Protein AF-A0A2U3LS77-F1 (afdb_monomer_lite)

Radius of gyration: 16.97 Å; chains: 1; bounding box: 41×30×43 Å

Sequence (129 aa):
MATIKFKVIMDICDQNGLGYTPLTRIMFDKLNDAELNNPLKIAEVLNRFKEYEKRMENNPNAYPERIMRFLRQRKNLNEFDASMDEQLNQLSPEEAFNEASNCPEFSDYDETFIEWIHATYDVKLALVK

Secondary structure (DSSP, 8-state):
---HHHHHHHHHHHHTT----HHHHHHHHTS-HHHHT-HHHHHHHHHHHHHHHHHHHT---SS-HHHHHHHHHHTT--TT--TTHHHHTTS-HHHHHHHHHT-GGGTT-HHHHHHHHHHHH--------

pLDDT: mean 81.21, std 13.04, range [37.22, 94.38]

Foldseek 3Di:
DQPPQNVLLVVLCVVVVHDPDPVSCVLSVPDDPVLSVDPVSSVVSVVLVVVQVVCVVVVPAPDDLVLCLQLCVLVVHHSSDCPCRVVLSPDALVRSCVSNCPRPVNVPCPPVVQVSCCVRVVDHDDDDD

Structure (mmCIF, N/CA/C/O backbone):
data_AF-A0A2U3LS77-F1
#
_entry.id   AF-A0A2U3LS77-F1
#
loop_
_atom_site.group_PDB
_atom_site.id
_atom_site.type_symbol
_atom_site.label_atom_id
_atom_site.label_alt_id
_atom_site.label_comp_id
_atom_site.label_asym_id
_atom_site.label_entity_id
_atom_site.label_seq_id
_atom_site.pdbx_PDB_ins_code
_atom_site.Cartn_x
_atom_site.Cartn_y
_atom_site.Cartn_z
_atom_site.occupancy
_atom_site.B_iso_or_equiv
_atom_site.auth_seq_id
_atom_site.auth_comp_id
_atom_site.auth_asym_id
_atom_site.auth_atom_id
_atom_site.pdbx_PDB_model_num
ATOM 1 N N . MET A 1 1 ? -4.392 15.995 -21.906 1.00 43.00 1 MET A N 1
ATOM 2 C CA . MET A 1 1 ? -3.185 15.322 -22.433 1.00 43.00 1 MET A CA 1
ATOM 3 C C . MET A 1 1 ? -2.721 14.336 -21.380 1.00 43.00 1 MET A C 1
ATOM 5 O O . MET A 1 1 ? -2.386 14.779 -20.291 1.00 43.00 1 MET A O 1
ATOM 9 N N . ALA A 1 2 ? -2.755 13.031 -21.657 1.00 52.41 2 ALA A N 1
ATOM 10 C CA . ALA A 1 2 ? -2.052 12.079 -20.804 1.00 52.41 2 ALA A CA 1
ATOM 11 C C . ALA A 1 2 ? -0.553 12.404 -20.888 1.00 52.41 2 ALA A C 1
ATOM 13 O O . ALA A 1 2 ? -0.008 12.522 -21.986 1.00 52.41 2 ALA A O 1
ATOM 14 N N . THR A 1 3 ? 0.080 12.659 -19.747 1.00 76.75 3 THR A N 1
ATOM 15 C CA . THR A 1 3 ? 1.511 12.964 -19.666 1.00 76.75 3 THR A CA 1
ATOM 16 C C . THR A 1 3 ? 2.317 11.774 -20.193 1.00 76.75 3 THR A C 1
ATOM 18 O O . THR A 1 3 ? 1.896 10.630 -20.047 1.00 76.75 3 THR A O 1
ATOM 21 N N . ILE A 1 4 ? 3.479 12.014 -20.809 1.00 82.06 4 ILE A N 1
ATOM 22 C CA . ILE A 1 4 ? 4.382 10.952 -21.310 1.00 82.06 4 ILE A CA 1
ATOM 23 C C . ILE A 1 4 ? 4.611 9.877 -20.232 1.00 82.06 4 ILE A C 1
ATOM 25 O O . ILE A 1 4 ? 4.544 8.685 -20.517 1.00 82.06 4 ILE A O 1
ATOM 29 N N . LYS A 1 5 ? 4.740 10.317 -18.976 1.00 86.12 5 LYS A N 1
ATOM 30 C CA . LYS A 1 5 ? 4.811 9.479 -17.778 1.00 86.12 5 LYS A CA 1
ATOM 31 C C . LYS A 1 5 ? 3.655 8.480 -17.648 1.00 86.12 5 LYS A C 1
ATOM 33 O O . LYS A 1 5 ? 3.897 7.302 -17.422 1.00 86.12 5 LYS A O 1
ATOM 38 N N . PHE A 1 6 ? 2.410 8.919 -17.838 1.00 87.50 6 PHE A N 1
ATOM 39 C CA . PHE A 1 6 ? 1.235 8.045 -17.759 1.00 87.50 6 PHE A CA 1
ATOM 40 C C . PHE A 1 6 ? 1.308 6.900 -18.771 1.00 87.50 6 PHE A C 1
ATOM 42 O O . PHE A 1 6 ? 1.046 5.753 -18.419 1.00 87.50 6 PHE A O 1
ATOM 49 N N . LYS A 1 7 ? 1.702 7.201 -20.016 1.00 88.88 7 LYS A N 1
ATOM 50 C CA . LYS A 1 7 ? 1.829 6.180 -21.061 1.00 88.88 7 LYS A CA 1
ATOM 51 C C . LYS A 1 7 ? 2.898 5.148 -20.704 1.00 88.88 7 LYS A C 1
ATOM 53 O O . LYS A 1 7 ? 2.632 3.959 -20.794 1.00 88.88 7 LYS A O 1
ATOM 58 N N . VAL A 1 8 ? 4.060 5.604 -20.237 1.00 90.44 8 VAL A N 1
ATOM 59 C CA . VAL A 1 8 ? 5.152 4.715 -19.810 1.00 90.44 8 VAL A CA 1
ATOM 60 C C . VAL A 1 8 ? 4.701 3.787 -18.681 1.00 90.44 8 VAL A C 1
ATOM 62 O O . VAL A 1 8 ? 4.966 2.591 -18.733 1.00 90.44 8 VAL A O 1
ATOM 65 N N . ILE A 1 9 ? 3.977 4.306 -17.686 1.00 90.94 9 ILE A N 1
ATOM 66 C CA . ILE A 1 9 ? 3.468 3.487 -16.577 1.00 90.94 9 ILE A CA 1
ATOM 67 C C . ILE A 1 9 ? 2.462 2.442 -17.075 1.00 90.94 9 ILE A C 1
ATOM 69 O O . ILE A 1 9 ? 2.528 1.296 -16.632 1.00 90.94 9 ILE A O 1
ATOM 73 N N . MET A 1 10 ? 1.559 2.806 -17.994 1.00 90.69 10 MET A N 1
ATOM 74 C CA . MET A 1 10 ? 0.642 1.830 -18.595 1.00 90.69 10 MET A CA 1
ATOM 75 C C . MET A 1 10 ? 1.398 0.744 -19.361 1.00 90.69 10 MET A C 1
ATOM 77 O O . MET A 1 10 ? 1.152 -0.430 -19.112 1.00 90.69 10 MET A O 1
ATOM 81 N N . ASP A 1 11 ? 2.365 1.119 -20.204 1.00 92.00 11 ASP A N 1
ATOM 82 C CA . ASP A 1 11 ? 3.162 0.159 -20.975 1.00 92.00 11 ASP A CA 1
ATOM 83 C C . ASP A 1 11 ? 3.915 -0.815 -20.042 1.00 92.00 11 ASP A C 1
ATOM 85 O O . ASP A 1 11 ? 3.953 -2.020 -20.297 1.00 92.00 11 ASP A O 1
ATOM 89 N N . ILE A 1 12 ? 4.469 -0.321 -18.923 1.00 92.06 12 ILE A N 1
ATOM 90 C CA . ILE A 1 12 ? 5.096 -1.161 -17.887 1.00 92.06 12 ILE A CA 1
ATOM 91 C C . ILE A 1 12 ? 4.076 -2.127 -17.274 1.00 92.06 12 ILE A C 1
ATOM 93 O O . ILE A 1 12 ? 4.389 -3.307 -17.099 1.00 92.06 12 ILE A O 1
ATOM 97 N N . CYS A 1 13 ? 2.877 -1.650 -16.929 1.00 91.12 13 CYS A N 1
ATOM 98 C CA . CYS A 1 13 ? 1.839 -2.493 -16.337 1.00 91.12 13 CYS A CA 1
ATOM 99 C C . CYS A 1 13 ? 1.413 -3.603 -17.309 1.00 91.12 13 CYS A C 1
ATOM 101 O O . CYS A 1 13 ? 1.464 -4.778 -16.941 1.00 91.12 13 CYS A O 1
ATOM 103 N N . ASP A 1 14 ? 1.113 -3.249 -18.560 1.00 91.62 14 ASP A N 1
ATOM 104 C CA . ASP A 1 14 ? 0.667 -4.182 -19.600 1.00 91.62 14 ASP A CA 1
ATOM 105 C C . ASP A 1 14 ? 1.714 -5.272 -19.875 1.00 91.62 14 ASP A C 1
ATOM 107 O O . ASP A 1 14 ? 1.392 -6.461 -19.909 1.00 91.62 14 ASP A O 1
ATOM 111 N N . GLN A 1 15 ? 2.992 -4.895 -19.993 1.00 92.94 15 GLN A N 1
ATOM 112 C CA . GLN A 1 15 ? 4.093 -5.843 -20.217 1.00 92.94 15 GLN A CA 1
ATOM 113 C C . GLN A 1 15 ? 4.292 -6.832 -19.063 1.00 92.94 15 GLN A C 1
ATOM 115 O O . GLN A 1 15 ? 4.837 -7.916 -19.269 1.00 92.94 15 GLN A O 1
ATOM 120 N N . ASN A 1 16 ? 3.866 -6.466 -17.854 1.00 90.50 16 ASN A N 1
ATOM 121 C CA . ASN A 1 16 ? 4.025 -7.281 -16.653 1.00 90.50 16 ASN A CA 1
ATOM 122 C C . ASN A 1 16 ? 2.713 -7.939 -16.203 1.00 90.50 16 ASN A C 1
ATOM 124 O O . ASN A 1 16 ? 2.675 -8.527 -15.121 1.00 90.50 16 ASN A O 1
ATOM 128 N N . GLY A 1 17 ? 1.656 -7.861 -17.021 1.00 88.19 17 GLY A N 1
ATOM 129 C CA . GLY A 1 17 ? 0.346 -8.432 -16.705 1.00 88.19 17 GLY A CA 1
ATOM 130 C C . GLY A 1 17 ? -0.335 -7.771 -15.504 1.00 88.19 17 GLY A C 1
ATOM 131 O O . GLY A 1 17 ? -1.177 -8.394 -14.863 1.00 88.19 17 GLY A O 1
ATOM 132 N N . LEU A 1 18 ? 0.044 -6.533 -15.178 1.00 85.44 18 LEU A N 1
ATOM 133 C CA . LEU A 1 18 ? -0.571 -5.750 -14.116 1.00 85.44 18 LEU A CA 1
ATOM 134 C C . LEU A 1 18 ? -1.719 -4.914 -14.677 1.00 85.44 18 LEU A C 1
ATOM 136 O O . LEU A 1 18 ? -1.593 -4.290 -15.727 1.00 85.44 18 LEU A O 1
ATOM 140 N N . GLY A 1 19 ? -2.823 -4.826 -13.938 1.00 83.62 19 GLY A N 1
ATOM 141 C CA . GLY A 1 19 ? -3.859 -3.841 -14.234 1.00 83.62 19 GLY A CA 1
ATOM 142 C C . GLY A 1 19 ? -3.390 -2.421 -13.898 1.00 83.62 19 GLY A C 1
ATOM 143 O O . GLY A 1 19 ? -2.767 -2.186 -12.856 1.00 83.62 19 GLY A O 1
ATOM 144 N N . TYR A 1 20 ? -3.741 -1.440 -14.735 1.00 83.44 20 TYR A N 1
ATOM 145 C CA . TYR A 1 20 ? -3.607 -0.034 -14.355 1.00 83.44 20 TYR A CA 1
ATOM 146 C C . TYR A 1 20 ? -4.663 0.312 -13.295 1.00 83.44 20 TYR A C 1
ATOM 148 O O . TYR A 1 20 ? -5.845 0.484 -13.590 1.00 83.44 20 TYR A O 1
ATOM 156 N N . THR A 1 21 ? -4.231 0.386 -12.041 1.00 84.19 21 THR A N 1
ATOM 157 C CA . THR A 1 21 ? -5.068 0.631 -10.866 1.00 84.19 21 THR A CA 1
ATOM 158 C C . THR A 1 21 ? -4.548 1.856 -10.113 1.00 84.19 21 THR A C 1
ATOM 160 O O . THR A 1 21 ? -3.397 2.262 -10.304 1.00 84.19 21 THR A O 1
ATOM 163 N N . PRO A 1 22 ? -5.344 2.453 -9.207 1.00 83.38 22 PRO A N 1
ATOM 164 C C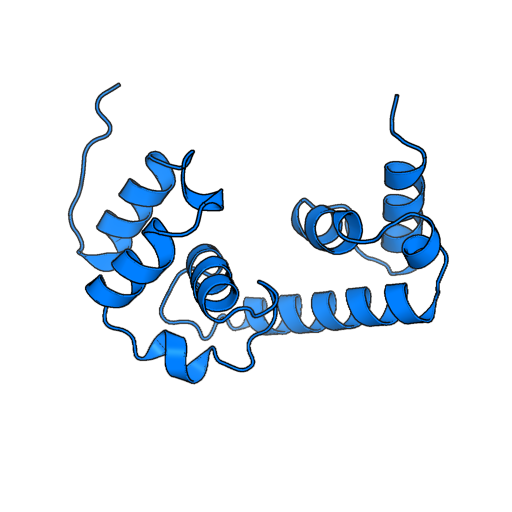A . PRO A 1 22 ? -4.842 3.506 -8.327 1.00 83.38 22 PRO A CA 1
ATOM 165 C C . PRO A 1 22 ? -3.572 3.095 -7.564 1.00 83.38 22 PRO A C 1
ATOM 167 O O . PRO A 1 22 ? -2.697 3.925 -7.345 1.00 83.38 22 PRO A O 1
ATOM 170 N N . LEU A 1 23 ? -3.438 1.812 -7.214 1.00 84.06 23 LEU A N 1
ATOM 171 C CA . LEU A 1 23 ? -2.275 1.277 -6.512 1.00 84.06 23 LEU A CA 1
ATOM 172 C C . LEU A 1 23 ? -1.017 1.253 -7.387 1.00 84.06 23 LEU A C 1
ATOM 174 O O . LEU A 1 23 ? 0.011 1.795 -6.977 1.00 84.06 23 LEU A O 1
ATOM 178 N N . THR A 1 24 ? -1.092 0.672 -8.592 1.00 86.88 24 THR A N 1
ATOM 179 C CA . THR A 1 24 ? 0.057 0.664 -9.516 1.00 86.88 24 THR A CA 1
ATOM 180 C C . THR A 1 24 ? 0.459 2.090 -9.872 1.00 86.88 24 THR A C 1
ATOM 182 O O . THR A 1 24 ? 1.644 2.422 -9.844 1.00 86.88 24 THR A O 1
ATOM 185 N N . ARG A 1 25 ? -0.520 2.981 -10.068 1.00 86.50 25 ARG A N 1
ATOM 186 C CA . ARG A 1 25 ? -0.262 4.411 -10.244 1.00 86.50 25 ARG A CA 1
ATOM 187 C C . ARG A 1 25 ? 0.526 5.008 -9.076 1.00 86.50 25 ARG A C 1
ATOM 189 O O . ARG A 1 25 ? 1.561 5.607 -9.327 1.00 86.50 25 ARG A O 1
ATOM 196 N N . ILE A 1 26 ? 0.082 4.847 -7.826 1.00 86.38 26 ILE A N 1
ATOM 197 C CA . ILE A 1 26 ? 0.770 5.417 -6.648 1.00 86.38 26 ILE A CA 1
ATOM 198 C C . ILE A 1 26 ? 2.210 4.899 -6.535 1.00 86.38 26 ILE A C 1
ATOM 200 O O . ILE A 1 26 ? 3.124 5.668 -6.228 1.00 86.38 26 ILE A O 1
ATOM 204 N N . MET A 1 27 ? 2.428 3.610 -6.803 1.00 89.06 27 MET A N 1
ATOM 205 C CA . MET A 1 27 ? 3.754 3.001 -6.711 1.00 89.06 27 MET A CA 1
ATOM 206 C C . MET A 1 27 ? 4.728 3.522 -7.778 1.00 89.06 27 MET A C 1
ATOM 208 O O . MET A 1 27 ? 5.898 3.751 -7.464 1.00 89.06 27 MET A O 1
ATOM 212 N N . PHE A 1 28 ? 4.261 3.743 -9.011 1.00 90.75 28 PHE A N 1
ATOM 213 C CA . PHE A 1 28 ? 5.099 4.240 -10.108 1.00 90.75 28 PHE A CA 1
ATOM 214 C C . PHE A 1 28 ? 5.169 5.773 -10.199 1.00 90.75 28 PHE A C 1
ATOM 216 O O . PHE A 1 28 ? 6.191 6.300 -10.637 1.00 90.75 28 PHE A O 1
ATOM 223 N N . ASP A 1 29 ? 4.153 6.517 -9.746 1.00 87.19 29 ASP A N 1
ATOM 224 C CA . ASP A 1 29 ? 4.146 7.991 -9.787 1.00 87.19 29 ASP A CA 1
ATOM 225 C C . ASP A 1 29 ? 5.258 8.603 -8.918 1.00 87.19 29 ASP A C 1
ATOM 227 O O . ASP A 1 29 ? 5.691 9.728 -9.183 1.00 87.19 29 ASP A O 1
ATOM 231 N N . LYS A 1 30 ? 5.779 7.850 -7.940 1.00 84.25 30 LYS A N 1
ATOM 232 C CA . LYS A 1 30 ? 6.929 8.239 -7.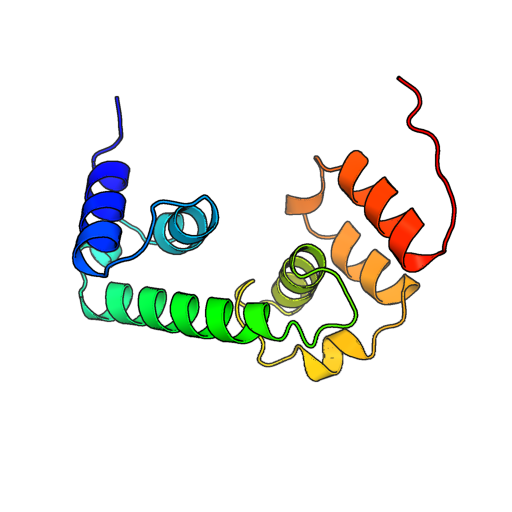108 1.00 84.25 30 LYS A CA 1
ATOM 233 C C . LYS A 1 30 ? 8.271 8.190 -7.841 1.00 84.25 30 LYS A C 1
ATOM 235 O O . LYS A 1 30 ? 9.215 8.822 -7.379 1.00 84.25 30 LYS A O 1
ATOM 240 N N . LEU A 1 31 ? 8.362 7.471 -8.960 1.00 89.88 31 LEU A N 1
ATOM 241 C CA . LEU A 1 31 ? 9.572 7.440 -9.776 1.00 89.88 31 LEU A CA 1
ATOM 242 C C . LEU A 1 31 ? 9.667 8.694 -10.649 1.00 89.88 31 LEU A C 1
ATOM 244 O O . LEU A 1 31 ? 8.665 9.165 -11.204 1.00 89.88 31 LEU A O 1
ATOM 248 N N . ASN A 1 32 ? 10.877 9.227 -10.792 1.00 90.12 32 ASN A N 1
ATOM 249 C CA . ASN A 1 32 ? 11.169 10.249 -11.795 1.00 90.12 32 ASN A CA 1
ATOM 250 C C . ASN A 1 32 ? 11.367 9.625 -13.192 1.00 90.12 32 ASN A C 1
ATOM 252 O O . ASN A 1 32 ? 11.434 8.406 -13.346 1.00 90.12 32 ASN A O 1
ATOM 256 N N . ASP A 1 33 ? 11.473 10.462 -14.225 1.00 89.25 33 ASP A N 1
ATOM 257 C CA . ASP A 1 33 ? 11.561 9.994 -15.614 1.00 89.25 33 ASP A CA 1
ATOM 258 C C . ASP A 1 33 ? 12.796 9.114 -15.878 1.00 89.25 33 ASP A C 1
ATOM 260 O O . ASP A 1 33 ? 12.715 8.156 -16.644 1.00 89.25 33 ASP A O 1
ATOM 264 N N . ALA A 1 34 ? 13.936 9.381 -15.235 1.00 90.62 34 ALA A N 1
ATOM 265 C CA . ALA A 1 34 ? 15.126 8.543 -15.384 1.00 90.62 34 ALA A CA 1
ATOM 266 C C . ALA A 1 34 ? 14.941 7.174 -14.707 1.00 90.62 34 ALA A C 1
ATOM 268 O O . ALA A 1 34 ? 15.363 6.151 -15.245 1.00 90.62 34 ALA A O 1
ATOM 269 N N . GLU A 1 35 ? 14.272 7.139 -13.555 1.00 92.88 35 GLU A N 1
ATOM 270 C CA . GLU A 1 35 ? 13.965 5.900 -12.834 1.00 92.88 35 GLU A CA 1
ATOM 271 C C . GLU A 1 35 ? 12.926 5.041 -13.560 1.00 92.88 35 GLU A C 1
ATOM 273 O O . GLU A 1 35 ? 13.053 3.819 -13.571 1.00 92.88 35 GLU A O 1
ATOM 278 N N . LEU A 1 36 ? 11.946 5.660 -14.225 1.00 90.44 36 LEU A N 1
ATOM 279 C CA . LEU A 1 36 ? 10.972 4.954 -15.067 1.00 90.44 36 LEU A CA 1
ATOM 280 C C . LEU A 1 36 ? 11.598 4.302 -16.302 1.00 90.44 36 LEU A C 1
ATOM 282 O O . LEU A 1 36 ? 11.019 3.377 -16.860 1.00 90.44 36 LEU A O 1
ATOM 286 N N . ASN A 1 37 ? 12.782 4.754 -16.710 1.00 88.62 37 ASN A N 1
ATOM 287 C CA . ASN A 1 37 ? 13.561 4.141 -17.784 1.00 88.62 37 ASN A CA 1
ATOM 288 C C . ASN A 1 37 ? 14.651 3.191 -17.258 1.00 88.62 37 ASN A C 1
ATOM 290 O O . ASN A 1 37 ? 15.446 2.677 -18.045 1.00 88.62 37 ASN A O 1
ATOM 294 N N . ASN A 1 38 ? 14.712 2.947 -15.944 1.00 93.25 38 ASN A N 1
ATOM 295 C CA . ASN A 1 38 ? 15.686 2.053 -15.329 1.00 93.25 38 ASN A CA 1
ATOM 296 C C . ASN A 1 38 ? 15.042 0.686 -15.020 1.00 93.25 38 ASN A C 1
ATOM 298 O O . ASN A 1 38 ? 14.240 0.586 -14.085 1.00 93.25 38 ASN A O 1
ATOM 302 N N . PRO A 1 39 ? 15.431 -0.396 -15.726 1.00 92.12 39 PRO A N 1
ATOM 303 C CA . PRO A 1 39 ? 14.847 -1.722 -15.524 1.00 92.12 39 PRO A CA 1
ATOM 304 C C . PRO A 1 39 ? 14.976 -2.253 -14.093 1.00 92.12 39 PRO A C 1
ATOM 306 O O . PRO A 1 39 ? 14.078 -2.945 -13.619 1.00 92.12 39 PRO A O 1
ATOM 309 N N . LEU A 1 40 ? 16.059 -1.916 -13.381 1.00 94.38 40 LEU A N 1
ATOM 310 C CA . LEU A 1 40 ? 16.255 -2.345 -11.992 1.00 94.38 40 LEU A CA 1
ATOM 311 C C . LEU A 1 40 ? 15.252 -1.663 -11.059 1.00 94.38 40 LEU A C 1
ATOM 313 O O . LEU A 1 40 ? 14.651 -2.323 -10.216 1.00 94.38 40 LEU A O 1
ATOM 317 N N . LYS A 1 41 ? 15.002 -0.362 -11.251 1.00 93.69 41 LYS A N 1
ATOM 318 C CA . LYS A 1 41 ? 13.997 0.377 -10.472 1.00 93.69 41 LYS A CA 1
ATOM 319 C C . LYS A 1 41 ? 12.582 -0.097 -10.756 1.00 93.69 41 LYS A C 1
ATOM 321 O O . LYS A 1 41 ? 11.791 -0.242 -9.825 1.00 93.69 41 LYS A O 1
ATOM 326 N N . ILE A 1 42 ? 12.279 -0.399 -12.015 1.00 93.38 42 ILE A N 1
ATOM 327 C CA . ILE A 1 42 ? 10.997 -0.999 -12.388 1.00 93.38 42 ILE A CA 1
ATOM 328 C C . ILE A 1 42 ? 10.835 -2.358 -11.693 1.00 93.38 42 ILE A C 1
ATOM 330 O O . ILE A 1 42 ? 9.816 -2.583 -11.045 1.00 93.38 42 ILE A O 1
ATOM 334 N N . ALA A 1 43 ? 11.849 -3.227 -11.737 1.00 93.12 43 ALA A N 1
ATOM 335 C CA . ALA A 1 43 ? 11.817 -4.522 -11.058 1.00 93.12 43 ALA A CA 1
ATOM 336 C C . ALA A 1 43 ? 11.627 -4.394 -9.533 1.00 93.12 43 ALA A C 1
ATOM 338 O O . ALA A 1 43 ? 10.834 -5.136 -8.955 1.00 93.12 43 ALA A O 1
ATOM 339 N N . GLU A 1 44 ? 12.282 -3.425 -8.883 1.00 92.31 44 GLU A N 1
ATOM 340 C CA . GLU A 1 44 ? 12.078 -3.119 -7.457 1.00 92.31 44 GLU A CA 1
ATOM 341 C C . GLU A 1 44 ? 10.622 -2.723 -7.146 1.00 92.31 44 GLU A C 1
ATOM 343 O O . GLU A 1 44 ? 10.060 -3.152 -6.137 1.00 92.31 44 GLU A O 1
ATOM 348 N N . VAL A 1 45 ? 9.984 -1.900 -7.986 1.00 91.56 45 VAL A N 1
ATOM 349 C CA . VAL A 1 45 ? 8.561 -1.544 -7.820 1.00 91.56 45 VAL A CA 1
ATOM 350 C C . VAL A 1 45 ? 7.660 -2.760 -8.033 1.00 91.56 45 VAL A C 1
ATOM 352 O O . VAL A 1 45 ? 6.773 -3.007 -7.219 1.00 91.56 45 VAL A O 1
ATOM 355 N N . LEU A 1 46 ? 7.901 -3.540 -9.087 1.00 91.75 46 LEU A N 1
ATOM 356 C CA . LEU A 1 46 ? 7.106 -4.728 -9.406 1.00 91.75 46 LEU A CA 1
ATOM 357 C C . LEU A 1 46 ? 7.177 -5.783 -8.296 1.00 91.75 46 LEU A C 1
ATOM 359 O O . LEU A 1 46 ? 6.158 -6.382 -7.959 1.00 91.75 46 LEU A O 1
ATOM 363 N N . ASN A 1 47 ? 8.355 -5.998 -7.705 1.00 91.25 47 ASN A N 1
ATOM 364 C CA . ASN A 1 47 ? 8.508 -6.914 -6.574 1.00 91.25 47 ASN A CA 1
ATOM 365 C C . ASN A 1 47 ? 7.697 -6.441 -5.365 1.00 91.25 47 ASN A C 1
ATOM 367 O O . ASN A 1 47 ? 6.930 -7.227 -4.815 1.00 91.25 47 ASN A O 1
ATOM 371 N N . ARG A 1 48 ? 7.770 -5.147 -5.022 1.00 88.31 48 ARG A N 1
ATOM 372 C CA . ARG A 1 48 ? 6.954 -4.569 -3.940 1.00 88.31 48 ARG A CA 1
ATOM 373 C C . ARG A 1 48 ? 5.457 -4.709 -4.197 1.00 88.31 48 ARG A C 1
ATOM 375 O O . ARG A 1 48 ? 4.705 -4.992 -3.270 1.00 88.31 48 ARG A O 1
ATOM 382 N N . PHE A 1 49 ? 5.020 -4.533 -5.443 1.00 89.50 49 PHE A N 1
ATOM 383 C CA . PHE A 1 49 ? 3.621 -4.722 -5.818 1.00 89.50 49 PHE A CA 1
ATOM 384 C C . PHE A 1 49 ? 3.168 -6.173 -5.599 1.00 89.50 49 PHE A C 1
ATOM 386 O O . PHE A 1 49 ? 2.153 -6.406 -4.950 1.00 89.50 49 PHE A O 1
ATOM 393 N N . LYS A 1 50 ? 3.953 -7.156 -6.054 1.00 88.00 50 LYS A N 1
ATOM 394 C CA . LYS A 1 50 ? 3.642 -8.584 -5.860 1.00 88.00 50 LYS A CA 1
ATOM 395 C C . LYS A 1 50 ? 3.629 -8.986 -4.384 1.00 88.00 50 LYS A C 1
ATOM 397 O O . LYS A 1 50 ? 2.770 -9.754 -3.958 1.00 88.00 50 LYS A O 1
ATOM 402 N N . GLU A 1 51 ? 4.575 -8.475 -3.599 1.00 87.38 51 GLU A N 1
ATOM 403 C CA . GLU A 1 51 ? 4.609 -8.690 -2.148 1.00 87.38 51 GLU A CA 1
ATOM 404 C C . GLU A 1 51 ? 3.376 -8.094 -1.464 1.00 87.38 51 GLU A C 1
ATOM 406 O O . GLU A 1 51 ? 2.781 -8.738 -0.597 1.00 87.38 51 GLU A O 1
ATOM 411 N N . TYR A 1 52 ? 2.961 -6.897 -1.887 1.00 87.81 52 TYR A N 1
ATOM 412 C CA . TYR A 1 52 ? 1.740 -6.257 -1.416 1.00 87.81 52 TYR A CA 1
ATOM 413 C C . TYR A 1 52 ? 0.496 -7.094 -1.742 1.00 87.81 52 TYR A C 1
ATOM 415 O O . TYR A 1 52 ? -0.286 -7.375 -0.836 1.00 87.81 52 TYR A O 1
ATOM 423 N N . GLU A 1 53 ? 0.313 -7.531 -2.993 1.00 86.25 53 GLU A N 1
ATOM 424 C CA . GLU A 1 53 ? -0.852 -8.341 -3.387 1.00 86.25 53 GLU A CA 1
ATOM 425 C C . GLU A 1 53 ? -0.942 -9.631 -2.569 1.00 86.25 53 GLU A C 1
ATOM 427 O O . GLU A 1 53 ? -1.975 -9.913 -1.960 1.00 86.25 53 GLU A O 1
ATOM 432 N N . LYS A 1 54 ? 0.179 -10.350 -2.448 1.00 86.00 54 LYS A N 1
ATOM 433 C CA . LYS A 1 54 ? 0.264 -11.575 -1.645 1.00 86.00 54 LYS A CA 1
ATOM 434 C C . LYS A 1 54 ? -0.095 -11.341 -0.172 1.00 86.00 54 LYS A C 1
ATOM 436 O O . LYS A 1 54 ? -0.696 -12.205 0.471 1.00 86.00 54 LYS A O 1
ATOM 441 N N . ARG A 1 55 ? 0.287 -10.188 0.387 1.00 84.62 55 ARG A N 1
ATOM 442 C CA . ARG A 1 55 ? -0.076 -9.804 1.760 1.00 84.62 55 ARG A CA 1
ATOM 443 C C . ARG A 1 55 ? -1.572 -9.523 1.877 1.00 84.62 55 ARG A C 1
ATOM 445 O O . ARG A 1 55 ? -2.190 -9.972 2.838 1.00 84.62 55 ARG A O 1
ATOM 452 N N . MET A 1 56 ? -2.147 -8.809 0.912 1.00 84.19 56 MET A N 1
ATOM 453 C CA . MET A 1 56 ? -3.562 -8.428 0.928 1.00 84.19 56 MET A CA 1
ATOM 454 C C . MET A 1 56 ? -4.509 -9.622 0.803 1.00 84.19 56 MET A C 1
ATOM 456 O O . MET A 1 56 ? -5.578 -9.587 1.409 1.00 84.19 56 MET A O 1
ATOM 460 N N . GLU A 1 57 ? -4.114 -10.689 0.105 1.00 81.62 57 GLU A N 1
ATOM 461 C CA . GLU A 1 57 ? -4.899 -11.934 0.026 1.00 81.62 57 GLU A CA 1
ATOM 462 C C . GLU A 1 57 ? -5.178 -12.561 1.401 1.00 81.62 57 GLU A C 1
ATOM 464 O O . GLU A 1 57 ? -6.221 -13.178 1.596 1.00 81.62 57 GLU A O 1
ATOM 469 N N . ASN A 1 58 ? -4.272 -12.375 2.365 1.00 75.00 58 ASN A N 1
ATOM 470 C CA . ASN A 1 58 ? -4.373 -12.962 3.703 1.00 75.00 58 ASN A CA 1
ATOM 471 C C . ASN A 1 58 ? -4.552 -11.912 4.811 1.00 75.00 58 ASN A C 1
ATOM 473 O O . ASN A 1 58 ? -4.476 -12.283 5.978 1.00 75.00 58 ASN A O 1
ATOM 477 N N . ASN A 1 59 ? -4.724 -10.634 4.433 1.00 69.38 59 ASN A N 1
ATOM 478 C CA . ASN A 1 59 ? -4.553 -9.421 5.243 1.00 69.38 59 ASN A CA 1
ATOM 479 C C . ASN A 1 59 ? -4.349 -9.677 6.756 1.00 69.38 59 ASN A C 1
ATOM 481 O O . ASN A 1 59 ? -5.329 -9.766 7.497 1.00 69.38 59 ASN A O 1
ATOM 485 N N . PRO A 1 60 ? -3.092 -9.775 7.227 1.00 75.81 60 PRO A N 1
ATOM 486 C CA . PRO A 1 60 ? -2.794 -10.155 8.607 1.00 75.81 60 PRO A CA 1
ATOM 487 C C . PRO A 1 60 ? -2.945 -8.997 9.606 1.00 75.81 60 PRO A C 1
ATOM 489 O O . PRO A 1 60 ? -2.681 -9.183 10.792 1.00 75.81 60 PRO A O 1
ATOM 492 N N . ASN A 1 61 ? -3.295 -7.796 9.139 1.00 84.81 61 ASN A N 1
ATOM 493 C CA . ASN A 1 61 ? -3.193 -6.585 9.939 1.00 84.81 61 ASN A CA 1
ATOM 494 C C . ASN A 1 61 ? -4.430 -6.352 10.809 1.00 84.81 61 ASN A C 1
ATOM 496 O O . ASN A 1 61 ? -5.568 -6.532 10.376 1.00 84.81 61 ASN A O 1
ATOM 500 N N . ALA A 1 62 ? -4.182 -5.891 12.035 1.00 84.62 62 ALA A N 1
ATOM 501 C CA . ALA A 1 62 ? -5.207 -5.513 13.003 1.00 84.62 62 ALA A CA 1
ATOM 502 C C . ALA A 1 62 ? -6.000 -4.278 12.546 1.00 84.62 62 ALA A C 1
ATOM 504 O O . ALA A 1 62 ? -7.150 -4.091 12.939 1.00 84.62 62 ALA A O 1
ATOM 505 N N . TYR A 1 63 ? -5.394 -3.452 11.690 1.00 82.88 63 TYR A N 1
ATOM 506 C CA . TYR A 1 63 ? -5.994 -2.239 11.150 1.00 82.88 63 TYR A CA 1
ATOM 507 C C . TYR A 1 63 ? -6.177 -2.322 9.635 1.00 82.88 63 TYR A C 1
ATOM 509 O O . TYR A 1 63 ? -5.417 -3.014 8.951 1.00 82.88 63 TYR A O 1
ATO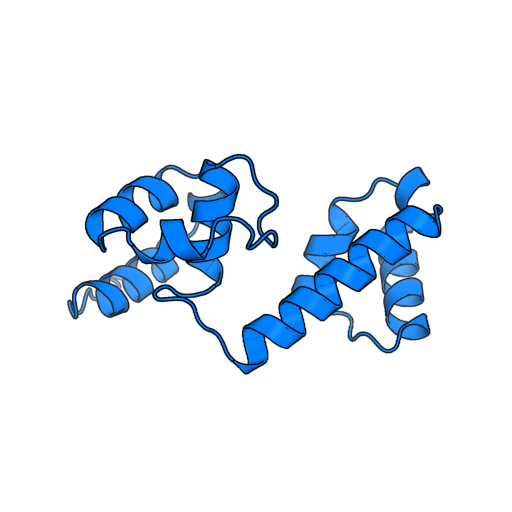M 517 N N . PRO A 1 64 ? -7.135 -1.561 9.073 1.00 83.25 64 PRO A N 1
ATOM 518 C CA . PRO A 1 64 ? -7.264 -1.421 7.629 1.00 83.25 64 PRO A CA 1
ATOM 519 C C . PRO A 1 64 ? -5.929 -1.027 6.987 1.00 83.25 64 PRO A C 1
ATOM 521 O O . PRO A 1 64 ? -5.223 -0.157 7.497 1.00 83.25 64 PRO A O 1
ATOM 524 N N . GLU A 1 65 ? -5.601 -1.605 5.828 1.00 85.06 65 GLU A N 1
ATOM 525 C CA . GLU A 1 65 ? -4.306 -1.385 5.158 1.00 85.06 65 GLU A CA 1
ATOM 526 C C . GLU A 1 65 ? -4.006 0.101 4.914 1.00 85.06 65 GLU A C 1
ATOM 528 O O . GLU A 1 65 ? -2.857 0.535 4.944 1.00 85.06 65 GLU A O 1
ATOM 533 N N . ARG A 1 66 ? -5.045 0.915 4.714 1.00 79.75 66 ARG A N 1
ATOM 534 C CA . ARG A 1 66 ? -4.901 2.364 4.583 1.00 79.75 66 ARG A CA 1
ATOM 535 C C . ARG A 1 66 ? -4.290 3.015 5.827 1.00 79.75 66 ARG A C 1
ATOM 537 O O . ARG A 1 66 ? -3.469 3.909 5.692 1.00 79.75 66 ARG A O 1
ATOM 544 N N . ILE A 1 67 ? -4.660 2.551 7.014 1.00 83.81 67 ILE A N 1
ATOM 545 C CA . ILE A 1 67 ? -4.123 3.027 8.292 1.00 83.81 67 ILE A CA 1
ATOM 546 C C . ILE A 1 67 ? -2.708 2.498 8.479 1.00 83.81 67 ILE A C 1
ATOM 548 O O . ILE A 1 67 ? -1.810 3.270 8.803 1.00 83.81 67 ILE A O 1
ATOM 552 N N . MET A 1 68 ? -2.479 1.221 8.163 1.00 89.62 68 MET A N 1
ATOM 553 C CA . MET A 1 68 ? -1.137 0.630 8.196 1.00 89.62 68 MET A CA 1
ATOM 554 C C . MET A 1 68 ? -0.147 1.403 7.319 1.00 89.62 68 MET A C 1
ATOM 556 O O . MET A 1 68 ? 0.975 1.658 7.746 1.00 89.62 68 MET A O 1
ATOM 560 N N . ARG A 1 69 ? -0.567 1.862 6.133 1.00 88.06 69 ARG A N 1
ATOM 561 C CA . ARG A 1 69 ? 0.239 2.742 5.268 1.00 88.06 69 ARG A CA 1
ATOM 562 C C . ARG A 1 69 ? 0.689 4.015 5.989 1.00 88.06 69 ARG A C 1
ATOM 564 O O . ARG A 1 69 ? 1.880 4.319 5.967 1.00 88.06 69 ARG A O 1
ATOM 571 N N . PHE A 1 70 ? -0.221 4.705 6.674 1.00 87.38 70 PHE A N 1
ATOM 572 C CA . PHE A 1 70 ? 0.117 5.917 7.426 1.00 87.38 70 PHE A CA 1
ATOM 573 C C . PHE A 1 70 ? 1.017 5.624 8.626 1.00 87.38 70 PHE A C 1
ATOM 575 O O . PHE A 1 70 ? 2.006 6.325 8.839 1.00 87.38 70 PHE A O 1
ATOM 582 N N . LEU A 1 71 ? 0.728 4.557 9.373 1.00 89.94 71 LEU A N 1
ATOM 583 C CA . LEU A 1 71 ? 1.557 4.123 10.498 1.00 89.94 71 LEU A CA 1
ATOM 584 C C . LEU A 1 71 ? 2.997 3.813 10.055 1.00 89.94 71 LEU A C 1
ATOM 586 O O . LEU A 1 71 ? 3.951 4.263 10.689 1.00 89.94 71 LEU A O 1
ATOM 590 N N . ARG A 1 72 ? 3.179 3.138 8.914 1.00 91.75 72 ARG A N 1
ATOM 591 C CA . ARG A 1 72 ? 4.504 2.901 8.312 1.00 91.75 72 ARG A CA 1
ATOM 592 C C . ARG A 1 72 ? 5.202 4.212 7.949 1.00 91.75 72 ARG A C 1
ATOM 594 O O . ARG A 1 72 ? 6.363 4.410 8.306 1.00 91.75 72 ARG A O 1
ATOM 601 N N . GLN A 1 73 ? 4.496 5.146 7.310 1.00 88.81 73 GLN A N 1
ATOM 602 C CA . GLN A 1 73 ? 5.059 6.457 6.963 1.00 88.81 73 GLN A CA 1
ATOM 603 C C . GLN A 1 73 ? 5.506 7.250 8.200 1.00 88.81 73 GLN A C 1
ATOM 605 O O . GLN A 1 73 ? 6.543 7.911 8.156 1.00 88.81 73 GLN A O 1
ATOM 610 N N . ARG A 1 74 ? 4.800 7.141 9.335 1.00 90.12 74 ARG A N 1
ATOM 611 C CA . ARG A 1 74 ? 5.221 7.750 10.614 1.00 90.12 74 ARG A CA 1
ATOM 612 C C . ARG A 1 74 ? 6.521 7.166 11.159 1.00 90.12 74 ARG A C 1
ATOM 614 O O . ARG A 1 74 ? 7.252 7.867 11.858 1.00 90.12 74 ARG A O 1
ATOM 621 N N . LYS A 1 75 ? 6.847 5.923 10.803 1.00 90.38 75 LYS A N 1
ATOM 622 C CA . LYS A 1 75 ? 8.149 5.301 11.085 1.00 90.38 75 LYS A CA 1
ATOM 623 C C . LYS A 1 75 ? 9.204 5.596 10.006 1.00 90.38 75 LYS A C 1
ATOM 625 O O . LYS A 1 75 ? 10.264 4.982 10.012 1.00 90.38 75 LYS A O 1
ATOM 630 N N . ASN A 1 76 ? 8.951 6.557 9.109 1.00 89.12 76 ASN A N 1
ATOM 631 C CA . ASN A 1 76 ? 9.787 6.884 7.946 1.00 89.12 76 ASN A CA 1
ATOM 632 C C . ASN A 1 76 ? 9.989 5.703 6.983 1.00 89.12 76 ASN A C 1
ATOM 634 O O . ASN A 1 76 ? 10.971 5.661 6.240 1.00 89.12 76 ASN A O 1
ATOM 638 N N . LEU A 1 77 ? 9.061 4.746 6.988 1.00 88.62 77 LEU A N 1
ATOM 639 C CA . LEU A 1 77 ? 9.063 3.643 6.041 1.00 88.62 77 LEU A CA 1
ATOM 640 C C . LEU A 1 77 ? 8.327 4.038 4.765 1.00 88.62 77 LEU A C 1
ATOM 642 O O . LEU A 1 77 ? 7.498 4.953 4.729 1.00 88.62 77 LEU A O 1
ATOM 646 N N . ASN A 1 78 ? 8.596 3.291 3.698 1.00 87.25 78 ASN A N 1
ATOM 647 C CA . ASN A 1 78 ? 7.705 3.310 2.552 1.00 87.25 78 ASN A CA 1
ATOM 648 C C . ASN A 1 78 ? 6.318 2.805 2.990 1.00 87.25 78 ASN A C 1
ATOM 650 O O . ASN A 1 78 ? 6.212 1.833 3.726 1.00 87.25 78 ASN A O 1
ATOM 654 N N . GLU A 1 79 ? 5.245 3.425 2.510 1.00 87.31 79 GLU A N 1
ATOM 655 C CA . GLU A 1 79 ? 3.871 3.060 2.890 1.00 87.31 79 GLU A CA 1
ATOM 656 C C . GLU A 1 79 ? 3.510 1.582 2.624 1.00 87.31 79 GLU A C 1
ATOM 658 O O . GLU A 1 79 ? 2.595 1.049 3.249 1.00 87.31 79 GLU A O 1
ATOM 663 N N . PHE A 1 80 ? 4.224 0.898 1.724 1.00 88.50 80 PHE A N 1
ATOM 664 C CA . PHE A 1 80 ? 4.012 -0.519 1.410 1.00 88.50 80 PHE A CA 1
ATOM 665 C C . PHE A 1 80 ? 4.991 -1.469 2.120 1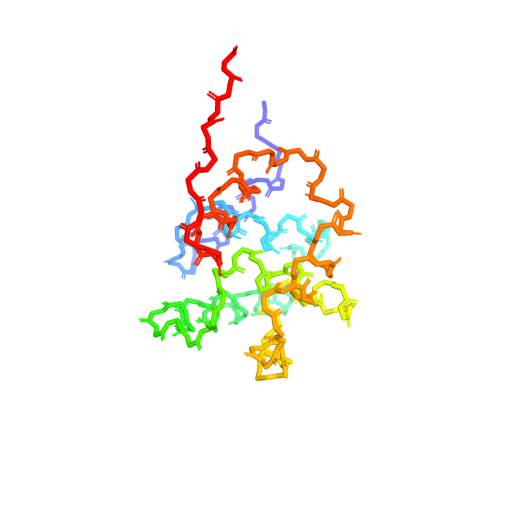.00 88.50 80 PHE A C 1
ATOM 667 O O . PHE A 1 80 ? 4.811 -2.687 2.028 1.00 88.50 80 PHE A O 1
ATOM 674 N N . ASP A 1 81 ? 5.991 -0.929 2.822 1.00 88.56 81 ASP A N 1
ATOM 675 C CA . ASP A 1 81 ? 7.001 -1.681 3.570 1.00 88.56 81 ASP A CA 1
ATOM 676 C C . ASP A 1 81 ? 6.418 -2.197 4.891 1.00 88.56 81 ASP A C 1
ATOM 678 O O . ASP A 1 81 ? 6.146 -1.433 5.814 1.00 88.56 81 ASP A O 1
ATOM 682 N N . ALA A 1 82 ? 6.228 -3.513 4.963 1.00 89.50 82 ALA A N 1
ATOM 683 C CA . ALA A 1 82 ? 5.629 -4.197 6.106 1.00 89.50 82 ALA A CA 1
ATOM 684 C C . ALA A 1 82 ? 6.648 -4.676 7.153 1.00 89.50 82 ALA A C 1
ATOM 686 O O . ALA A 1 82 ? 6.291 -5.449 8.041 1.00 89.50 82 ALA A O 1
ATOM 687 N N . SER A 1 83 ? 7.910 -4.240 7.083 1.00 91.12 83 SER A N 1
ATOM 688 C CA . SER A 1 83 ? 8.967 -4.675 8.013 1.00 91.12 83 SER A CA 1
ATOM 689 C C . SER A 1 83 ? 8.666 -4.394 9.490 1.00 91.12 83 SER A C 1
ATOM 691 O O . SER A 1 83 ? 9.219 -5.067 10.358 1.00 91.12 83 SER A O 1
ATOM 693 N N . MET A 1 84 ? 7.777 -3.441 9.788 1.00 93.44 84 MET A N 1
ATOM 694 C CA . MET A 1 84 ? 7.348 -3.110 11.151 1.00 93.44 84 MET A CA 1
ATOM 695 C C . MET A 1 84 ? 5.881 -3.455 11.443 1.00 93.44 84 MET A C 1
ATOM 697 O O . MET A 1 84 ? 5.392 -3.106 12.517 1.00 93.44 84 MET A O 1
ATOM 701 N N . ASP A 1 85 ? 5.175 -4.153 10.545 1.00 92.62 85 ASP A N 1
ATOM 702 C CA . ASP A 1 85 ? 3.739 -4.435 10.708 1.00 92.62 85 ASP A CA 1
ATOM 703 C C . ASP A 1 85 ? 3.436 -5.188 12.008 1.00 92.62 85 ASP A C 1
ATOM 705 O O . ASP A 1 85 ? 2.451 -4.881 12.669 1.00 92.62 85 ASP A O 1
ATOM 709 N N . GLU A 1 86 ? 4.299 -6.117 12.431 1.00 92.25 86 GLU A N 1
ATOM 710 C CA . GLU A 1 86 ? 4.129 -6.831 13.702 1.00 92.25 86 GLU A CA 1
ATOM 711 C C . GLU A 1 86 ? 4.063 -5.869 14.895 1.00 92.25 86 GLU A C 1
ATOM 713 O O . GLU A 1 86 ? 3.178 -6.005 15.731 1.00 92.25 86 GLU A O 1
ATOM 718 N N . GLN A 1 87 ? 4.943 -4.865 14.943 1.00 93.62 87 GLN A N 1
ATOM 719 C CA . GLN A 1 87 ? 4.972 -3.870 16.020 1.00 93.62 87 GLN A CA 1
ATOM 720 C C . GLN A 1 87 ? 3.790 -2.906 15.922 1.00 93.62 87 GLN A C 1
ATOM 722 O O . GLN A 1 87 ? 3.186 -2.563 16.935 1.00 93.62 87 GLN A O 1
ATOM 727 N N . LEU A 1 88 ? 3.443 -2.487 14.704 1.00 92.75 88 LEU A N 1
ATOM 728 C CA . LEU A 1 88 ? 2.311 -1.593 14.461 1.00 92.75 88 LEU A CA 1
ATOM 729 C C . LEU A 1 88 ? 0.981 -2.249 14.849 1.00 92.75 88 LEU A C 1
ATOM 731 O O . LEU A 1 88 ? 0.125 -1.582 15.415 1.00 92.75 88 LEU A O 1
ATOM 735 N N . ASN A 1 89 ? 0.833 -3.556 14.625 1.00 90.88 89 ASN A N 1
ATOM 736 C CA . ASN A 1 89 ? -0.349 -4.323 15.022 1.00 90.88 89 ASN A CA 1
ATOM 737 C C . ASN A 1 89 ? -0.502 -4.484 16.547 1.00 90.88 89 ASN A C 1
ATOM 739 O O . ASN A 1 89 ? -1.563 -4.911 16.992 1.00 90.88 89 ASN A O 1
ATOM 743 N N . GLN A 1 90 ? 0.527 -4.162 17.343 1.00 92.56 90 GLN A N 1
ATOM 744 C CA . GLN A 1 90 ? 0.452 -4.167 18.812 1.00 92.56 90 GLN A CA 1
ATOM 745 C C . GLN A 1 90 ? 0.033 -2.818 19.404 1.00 92.56 90 GLN A C 1
ATOM 747 O O . GLN A 1 90 ? -0.128 -2.723 20.621 1.00 92.56 90 GLN A O 1
ATOM 752 N N . LEU A 1 91 ? -0.109 -1.773 18.582 1.00 88.44 91 LEU A N 1
ATOM 753 C CA . LEU A 1 91 ? -0.613 -0.492 19.064 1.00 88.44 91 LEU A CA 1
ATOM 754 C C . LEU A 1 91 ? -2.019 -0.678 19.642 1.00 88.44 91 LEU A C 1
ATOM 756 O O . LEU A 1 91 ? -2.781 -1.561 19.245 1.00 88.44 91 LEU A O 1
ATOM 760 N N . SER A 1 92 ? -2.385 0.158 20.603 1.00 86.75 92 SER A N 1
ATOM 761 C CA . SER A 1 92 ? -3.797 0.310 20.922 1.00 86.75 92 SER A CA 1
ATOM 762 C C . SER A 1 92 ? -4.493 1.085 19.796 1.00 86.75 92 SER A C 1
ATOM 764 O O . SER A 1 92 ? -3.869 1.918 19.133 1.00 86.75 92 SER A O 1
ATOM 766 N N . PRO A 1 93 ? -5.804 0.865 19.592 1.00 82.56 93 PRO A N 1
ATOM 767 C CA . PRO A 1 93 ? -6.692 1.809 18.926 1.00 82.56 93 PRO A CA 1
ATOM 768 C C . PRO A 1 93 ? -6.294 3.284 19.052 1.00 82.56 93 PRO A C 1
ATOM 770 O O . PRO A 1 93 ? -6.017 3.942 18.061 1.00 82.56 93 PRO A O 1
ATOM 773 N N . GLU A 1 94 ? -6.195 3.800 20.273 1.00 80.75 94 GLU A N 1
ATOM 774 C CA . GLU A 1 94 ? -5.923 5.215 20.521 1.00 80.75 94 GLU A CA 1
ATOM 775 C C . GLU A 1 94 ? -4.530 5.650 20.045 1.00 80.75 94 GLU A C 1
ATOM 777 O O . GLU A 1 94 ? -4.377 6.719 19.451 1.00 80.75 94 GLU A O 1
ATOM 782 N N . GLU A 1 95 ? -3.508 4.819 20.243 1.00 86.38 95 GLU A N 1
ATOM 783 C CA . GLU A 1 95 ? -2.156 5.113 19.760 1.00 86.38 95 GLU A CA 1
ATOM 784 C C . GLU A 1 95 ? -2.093 5.106 18.233 1.00 86.38 95 GLU A C 1
ATOM 786 O O . GLU A 1 95 ? -1.544 6.035 17.637 1.00 86.38 95 GLU A O 1
ATOM 791 N N . ALA A 1 96 ? -2.708 4.108 17.590 1.00 85.75 96 ALA A N 1
ATOM 792 C CA . ALA A 1 96 ? -2.775 4.028 16.136 1.00 85.75 96 ALA A CA 1
ATOM 793 C C . ALA A 1 96 ? -3.485 5.255 15.541 1.00 85.75 96 ALA A C 1
ATOM 795 O O . ALA A 1 96 ? -3.029 5.808 14.537 1.00 85.75 96 ALA A O 1
ATOM 796 N N . PHE A 1 97 ? -4.549 5.733 16.193 1.00 81.44 97 PHE A N 1
ATOM 797 C CA . PHE A 1 97 ? -5.234 6.961 15.795 1.00 81.44 97 PHE A CA 1
ATOM 798 C C . PHE A 1 97 ? -4.315 8.166 15.842 1.00 81.44 97 PHE A C 1
ATOM 800 O O . PHE A 1 97 ? -4.209 8.924 14.878 1.00 81.44 97 PHE A O 1
ATOM 807 N N . ASN A 1 98 ? -3.683 8.361 16.999 1.00 82.38 98 ASN A N 1
ATOM 808 C CA . ASN A 1 98 ? -2.869 9.526 17.278 1.00 82.38 98 ASN A CA 1
ATOM 809 C C . ASN A 1 98 ? -1.662 9.546 16.341 1.00 82.38 98 ASN A C 1
ATOM 811 O O . ASN A 1 98 ? -1.282 10.604 15.843 1.00 82.38 98 ASN A O 1
ATOM 815 N N . GLU A 1 99 ? -1.079 8.389 16.027 1.00 85.38 99 GLU A N 1
ATOM 816 C CA . GLU A 1 99 ? -0.019 8.314 15.027 1.00 85.38 99 GLU A CA 1
ATOM 817 C C . GLU A 1 99 ? -0.530 8.632 13.609 1.00 85.38 99 GLU A C 1
ATOM 819 O O . GLU A 1 99 ? 0.093 9.446 12.920 1.00 85.38 99 GLU A O 1
ATOM 824 N N . ALA A 1 100 ? -1.655 8.050 13.179 1.00 80.50 100 ALA A N 1
ATOM 825 C CA . ALA A 1 100 ? -2.176 8.207 11.817 1.00 80.50 100 ALA A CA 1
ATOM 826 C C . ALA A 1 100 ? -2.728 9.617 11.524 1.00 80.50 100 ALA A C 1
ATOM 828 O O . ALA A 1 100 ? -2.418 10.195 10.482 1.00 80.50 100 ALA A O 1
ATOM 829 N N . SER A 1 101 ? -3.488 10.197 12.457 1.00 76.19 101 SER A N 1
ATOM 830 C CA . SER A 1 101 ? -4.121 11.527 12.338 1.00 76.19 101 SER A CA 1
ATOM 831 C C . SER A 1 101 ? -3.127 12.685 12.233 1.00 76.19 101 SER A C 1
ATOM 833 O O . SER A 1 101 ? -3.452 13.734 11.685 1.00 76.19 101 SER A O 1
ATOM 835 N N . ASN A 1 102 ? -1.896 12.490 12.705 1.00 74.38 102 ASN A N 1
ATOM 836 C CA . ASN A 1 102 ? -0.816 13.469 12.592 1.00 74.38 102 ASN A CA 1
ATOM 837 C C . ASN A 1 102 ? -0.027 13.356 11.272 1.00 74.38 102 ASN A C 1
ATOM 839 O O . ASN A 1 102 ? 1.017 13.998 11.114 1.00 74.38 102 ASN A O 1
ATOM 843 N N . CYS A 1 103 ? -0.469 12.522 10.326 1.00 71.06 103 CYS A N 1
ATOM 844 C CA . CYS A 1 103 ? 0.139 12.449 9.005 1.00 71.06 103 CYS A CA 1
ATOM 845 C C . CYS A 1 103 ? -0.356 13.628 8.135 1.00 71.06 103 CYS A C 1
ATOM 847 O O . CYS A 1 103 ? -1.564 13.820 8.017 1.00 71.06 103 CYS A O 1
ATOM 849 N N . PRO A 1 104 ? 0.526 14.427 7.500 1.00 66.44 104 PRO A N 1
ATOM 850 C CA . PRO A 1 104 ? 0.107 15.576 6.684 1.00 66.44 104 PRO A CA 1
ATOM 851 C C . PRO A 1 104 ? -0.824 15.204 5.526 1.00 66.44 104 PRO A C 1
ATOM 853 O O . PRO A 1 104 ? -1.651 16.000 5.103 1.00 66.44 104 PRO A O 1
ATOM 856 N N . GLU A 1 105 ? -0.703 13.975 5.029 1.00 65.88 105 GLU A N 1
ATOM 857 C CA . GLU A 1 105 ? -1.520 13.421 3.946 1.00 65.88 105 GLU A CA 1
ATOM 858 C C . GLU A 1 105 ? -2.920 12.986 4.430 1.00 65.88 105 GLU A C 1
ATOM 860 O O . GLU A 1 105 ? -3.721 12.493 3.639 1.00 65.88 105 GLU A O 1
ATOM 865 N N . PHE A 1 106 ? -3.218 13.162 5.722 1.00 64.75 106 PHE A N 1
ATOM 866 C CA . PHE A 1 106 ? -4.462 12.777 6.394 1.00 64.75 106 PHE A CA 1
ATOM 867 C C . PHE A 1 106 ? -5.481 13.935 6.502 1.00 64.75 106 PHE A C 1
ATOM 869 O O . PHE A 1 106 ? -6.557 13.735 7.058 1.00 64.75 106 PHE A O 1
ATOM 876 N N . SER A 1 107 ? -5.175 15.132 5.973 1.00 55.25 107 SER A N 1
ATOM 877 C CA . SER A 1 107 ? -5.968 16.364 6.171 1.00 55.25 107 SER A CA 1
ATOM 878 C C . SER A 1 107 ? -7.325 16.426 5.456 1.00 55.25 107 SER A C 1
ATOM 880 O O . SER A 1 107 ? -8.144 17.258 5.830 1.00 55.25 107 SER A O 1
ATOM 882 N N . ASP A 1 108 ? -7.578 15.567 4.463 1.00 56.91 108 ASP A N 1
ATOM 883 C CA . ASP A 1 108 ? -8.748 15.672 3.568 1.00 56.91 108 ASP A CA 1
ATOM 884 C C . ASP A 1 108 ? -9.750 14.508 3.738 1.00 56.91 108 ASP A C 1
ATOM 886 O O . ASP A 1 108 ? -10.448 14.132 2.794 1.00 56.91 108 ASP A O 1
ATOM 890 N N . TYR A 1 109 ? -9.790 13.865 4.911 1.00 61.78 109 TYR A N 1
ATOM 891 C CA . TYR A 1 109 ? -10.396 12.532 5.050 1.00 61.78 109 TYR A CA 1
ATOM 892 C C . TYR A 1 109 ? -11.390 12.360 6.207 1.00 61.78 109 TYR A C 1
ATOM 894 O O . TYR A 1 109 ? -11.397 11.326 6.880 1.00 61.78 109 TYR A O 1
ATOM 902 N N . ASP A 1 110 ? -12.300 13.320 6.366 1.00 59.47 110 ASP A N 1
ATOM 903 C CA . ASP A 1 110 ? -13.394 13.311 7.353 1.00 59.47 110 ASP A CA 1
ATOM 904 C C . ASP A 1 110 ? -14.210 11.998 7.344 1.00 59.47 110 ASP A C 1
ATOM 906 O O . ASP A 1 110 ? -14.468 11.406 8.393 1.00 59.47 110 ASP A O 1
ATOM 910 N N . GLU A 1 111 ? -14.565 11.474 6.163 1.00 64.31 111 GLU A N 1
ATOM 911 C CA . GLU A 1 111 ? -15.295 10.199 6.034 1.00 64.31 111 GLU A CA 1
ATOM 912 C C . GLU A 1 111 ? -14.463 8.992 6.483 1.00 64.31 111 GLU A C 1
ATOM 914 O O . GLU A 1 111 ? -14.975 8.084 7.135 1.00 64.31 111 GLU A O 1
ATOM 919 N N . THR A 1 112 ? -13.158 8.995 6.198 1.00 65.31 112 THR A N 1
ATOM 920 C CA . THR A 1 112 ? -12.251 7.909 6.616 1.00 65.31 112 THR A CA 1
ATOM 921 C C . THR A 1 112 ? -12.061 7.915 8.131 1.00 65.31 112 THR A C 1
ATOM 923 O O . THR A 1 112 ? -11.927 6.859 8.744 1.00 65.31 112 THR A O 1
ATOM 926 N N . PHE A 1 113 ? -12.103 9.098 8.744 1.00 66.62 113 PHE A N 1
ATOM 927 C CA . PHE A 1 113 ? -12.096 9.281 10.191 1.00 66.62 113 PHE A CA 1
ATOM 928 C C . PHE A 1 113 ? -13.319 8.634 10.848 1.00 66.62 113 PHE A C 1
ATOM 930 O O . PHE A 1 113 ? -13.203 7.949 11.863 1.00 66.62 113 PHE A O 1
ATOM 937 N N . ILE A 1 114 ? -14.490 8.809 10.238 1.00 66.75 114 ILE A N 1
ATOM 938 C CA . ILE A 1 114 ? -15.755 8.253 10.723 1.00 66.75 114 ILE A CA 1
ATOM 939 C C . ILE A 1 114 ? -15.780 6.735 10.567 1.00 66.75 114 ILE A C 1
ATOM 941 O O . ILE A 1 114 ? -16.098 6.042 11.533 1.00 66.75 114 ILE A O 1
ATOM 945 N N . GLU A 1 115 ? -15.392 6.211 9.401 1.00 68.50 115 GLU A N 1
ATOM 946 C CA . GLU A 1 115 ? -15.276 4.762 9.184 1.00 68.50 115 GLU A CA 1
ATOM 947 C C . GLU A 1 115 ? -14.316 4.119 10.186 1.00 68.50 115 GLU A C 1
ATOM 949 O O . GLU A 1 115 ? -14.581 3.036 10.709 1.00 68.50 115 GLU A O 1
ATOM 954 N N . TRP A 1 116 ? -13.218 4.803 10.497 1.00 71.56 116 TRP A N 1
ATOM 955 C CA . TRP A 1 116 ? -12.218 4.290 11.413 1.00 71.56 116 TRP A CA 1
ATOM 956 C C . TRP A 1 116 ? -12.655 4.366 12.879 1.00 71.56 116 TRP A C 1
ATOM 958 O O . TRP A 1 116 ? -12.458 3.397 13.610 1.00 71.56 116 TRP A O 1
ATOM 968 N N . ILE A 1 117 ? -13.316 5.447 13.308 1.00 68.44 117 ILE A N 1
ATOM 969 C CA . ILE A 1 117 ? -13.923 5.520 14.646 1.00 68.44 117 ILE A CA 1
ATOM 970 C C . ILE A 1 117 ? -14.995 4.436 14.816 1.00 68.44 117 ILE A C 1
ATOM 972 O O . ILE A 1 117 ? -15.030 3.783 15.859 1.00 68.44 117 ILE A O 1
ATOM 976 N N . HIS A 1 118 ? -15.822 4.193 13.792 1.00 70.44 118 HIS A N 1
ATOM 977 C CA . HIS A 1 118 ? -16.791 3.090 13.816 1.00 70.44 118 HIS A CA 1
ATOM 978 C C . HIS A 1 118 ? -16.078 1.742 13.945 1.00 70.44 118 HIS A C 1
ATOM 980 O O . HIS A 1 118 ? -16.421 0.963 14.824 1.00 70.44 118 HIS A O 1
ATOM 986 N N . ALA A 1 119 ? -15.070 1.471 13.112 1.00 63.78 119 ALA A N 1
ATOM 987 C CA . ALA A 1 119 ? -14.363 0.188 13.111 1.00 63.78 119 ALA A CA 1
ATOM 988 C C . ALA A 1 119 ? -13.571 -0.077 14.403 1.00 63.78 119 ALA A C 1
ATOM 990 O O . ALA A 1 119 ? -13.404 -1.225 14.805 1.00 63.78 119 ALA A O 1
ATOM 991 N N . THR A 1 120 ? -13.074 0.983 15.036 1.00 65.62 120 THR A N 1
ATOM 992 C CA . THR A 1 120 ? -12.127 0.899 16.150 1.00 65.62 120 THR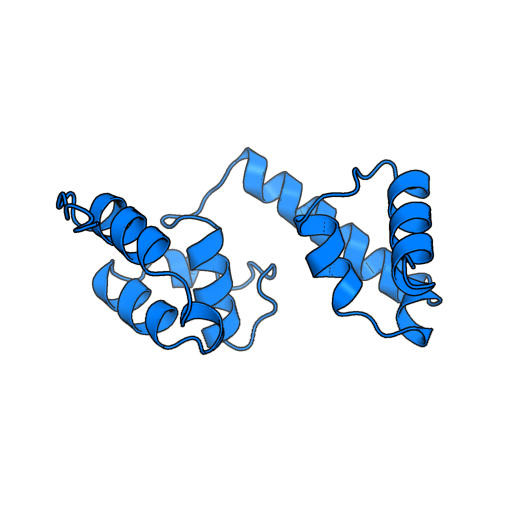 A CA 1
ATOM 993 C C . THR A 1 120 ? -12.816 0.961 17.512 1.00 65.62 120 THR A C 1
ATOM 995 O O . THR A 1 120 ? -12.401 0.278 18.446 1.00 65.62 120 THR A O 1
ATOM 998 N N . TYR A 1 121 ? -13.872 1.768 17.635 1.00 67.50 121 TYR A N 1
ATOM 999 C CA . TYR A 1 121 ? -14.571 2.002 18.901 1.00 67.50 121 TYR A CA 1
ATOM 1000 C C . TYR A 1 121 ? -16.013 1.474 18.908 1.00 67.50 121 TYR A C 1
ATOM 1002 O O . TYR A 1 121 ? -16.690 1.606 19.923 1.00 67.50 121 TYR A O 1
ATOM 1010 N N . ASP A 1 122 ? -16.493 0.902 17.796 1.00 67.38 122 ASP A N 1
ATOM 1011 C CA . ASP A 1 122 ? -17.894 0.490 17.595 1.00 67.38 122 ASP A CA 1
ATOM 1012 C C . ASP A 1 122 ? -18.900 1.637 17.855 1.00 67.38 122 ASP A C 1
ATOM 1014 O O . ASP A 1 122 ? -20.041 1.442 18.277 1.00 67.38 122 ASP A O 1
ATOM 1018 N N . VAL A 1 123 ? -18.474 2.887 17.618 1.00 57.38 123 VAL A N 1
ATOM 1019 C CA . VAL A 1 123 ? -19.292 4.092 17.828 1.00 57.38 123 VAL A CA 1
ATOM 1020 C C . VAL A 1 123 ? -19.832 4.594 16.496 1.00 57.38 123 VAL A C 1
ATOM 1022 O O . VAL A 1 123 ? -19.059 4.999 15.634 1.00 57.38 123 VAL A O 1
ATOM 1025 N N .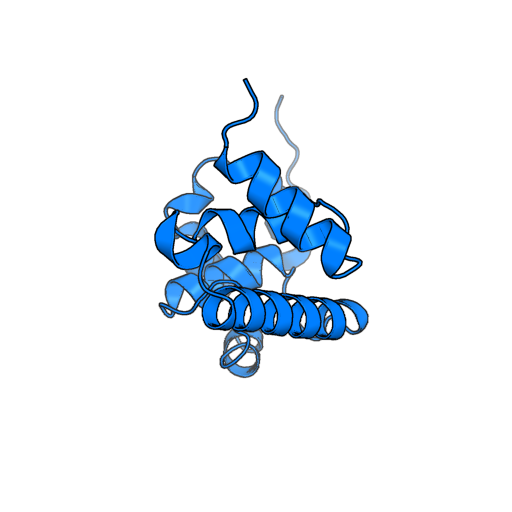 LYS A 1 124 ? -21.162 4.668 16.346 1.00 54.09 124 LYS A N 1
ATOM 1026 C CA . LYS A 1 124 ? -21.806 5.277 15.171 1.00 54.09 124 LYS A CA 1
ATOM 1027 C C . LYS A 1 124 ? -21.818 6.807 15.243 1.00 54.09 124 LYS A C 1
ATOM 1029 O O . LYS A 1 124 ? -22.738 7.402 15.796 1.00 54.09 124 LYS A O 1
ATOM 1034 N N . LEU A 1 125 ? -20.836 7.449 14.622 1.00 51.84 125 LEU A N 1
ATOM 1035 C CA . LEU A 1 125 ? -20.880 8.874 14.285 1.00 51.84 125 LEU A CA 1
ATOM 1036 C C . LEU A 1 125 ? -21.726 9.101 13.022 1.00 51.84 125 LEU A C 1
ATOM 1038 O O . LEU A 1 125 ? -21.470 8.486 11.987 1.00 51.84 125 LEU A O 1
ATOM 1042 N N . ALA A 1 126 ? -22.745 9.958 13.109 1.00 44.97 126 ALA A N 1
ATOM 1043 C CA . ALA A 1 126 ? -23.551 10.362 11.961 1.00 44.97 126 ALA A CA 1
ATOM 1044 C C . ALA A 1 126 ? -22.855 11.506 11.206 1.00 44.97 126 ALA A C 1
ATOM 1046 O O . ALA A 1 126 ? -22.501 12.515 11.814 1.00 44.97 126 ALA A O 1
ATOM 1047 N N . LEU A 1 127 ? -22.694 11.365 9.887 1.00 44.66 127 LEU A N 1
ATOM 1048 C CA . LEU A 1 127 ? -22.278 12.461 9.009 1.00 44.66 127 LEU A CA 1
ATOM 1049 C C . LEU A 1 127 ? -23.376 13.533 9.004 1.00 44.66 127 LEU A C 1
ATOM 1051 O O . LEU A 1 127 ? -24.484 13.291 8.516 1.00 44.66 127 LEU A O 1
ATOM 1055 N N . VAL A 1 128 ? -23.084 14.710 9.558 1.00 43.59 128 VAL A N 1
ATOM 1056 C CA . VAL A 1 128 ? -23.943 15.887 9.390 1.00 43.59 128 VAL A CA 1
ATOM 1057 C C . VAL A 1 128 ? -23.645 16.448 8.001 1.00 43.59 128 VAL A C 1
ATOM 1059 O O . VAL A 1 128 ? -22.528 16.889 7.747 1.00 43.59 128 VAL A O 1
ATOM 1062 N N . LYS A 1 129 ? -24.624 16.326 7.100 1.00 37.22 129 LYS A N 1
ATOM 1063 C CA . LYS A 1 129 ? -24.573 16.852 5.729 1.00 37.22 129 LYS A CA 1
ATOM 1064 C C . LYS A 1 129 ? -24.561 18.373 5.689 1.00 37.22 129 LYS A C 1
ATOM 1066 O O . LYS A 1 129 ? -25.276 18.978 6.520 1.00 37.22 129 LYS A O 1
#

Organism: NCBI:txid2043169